Protein AF-A0A972TG08-F1 (afdb_monomer_lite)

Secondary structure (DSSP, 8-state):
-EE----TT--EEEEEEESS--S--TTPPPSB--SSSEE--TTSPTT---EEEEEEE-

Foldseek 3Di:
DDADDDDPPFQWKFKFKDLDDDDDCVPPHGPDIGRDRDDDDPVDDPPGDMDMDMDTHD

Sequence (58 aa):
MLNWSDIPEASGYHIYRSSVPYFDIGGMTPIADPTTNSFLDTGAAAGGAYFYNVTVEY

pLDDT: mean 95.6, std 1.86, range [90.62, 97.94]

Structure (mmCIF, N/CA/C/O backbone):
data_AF-A0A972TG08-F1
#
_entry.id   AF-A0A972TG08-F1
#
loop_
_atom_site.group_PDB
_atom_site.id
_atom_site.type_symbol
_atom_site.label_atom_id
_atom_site.label_alt_id
_atom_site.label_comp_id
_atom_site.label_asym_id
_atom_site.label_entity_id
_atom_site.label_seq_id
_atom_site.pdbx_PDB_ins_code
_atom_site.Cartn_x
_atom_site.Cartn_y
_atom_site.Cartn_z
_atom_site.occupancy
_atom_site.B_iso_or_equiv
_atom_site.auth_seq_id
_atom_site.auth_comp_id
_atom_site.auth_asym_id
_atom_site.auth_atom_id
_atom_site.pdbx_PDB_model_num
ATOM 1 N N . MET A 1 1 ? -4.521 1.094 -7.213 1.00 93.38 1 MET A N 1
ATOM 2 C CA . MET A 1 1 ? -5.107 1.290 -5.872 1.00 93.38 1 MET A CA 1
ATOM 3 C C . MET A 1 1 ? -5.086 -0.040 -5.152 1.00 93.38 1 MET A C 1
ATOM 5 O O . MET A 1 1 ? -5.476 -1.036 -5.750 1.00 93.38 1 MET A O 1
ATOM 9 N N . LEU A 1 2 ? -4.588 -0.047 -3.922 1.00 96.00 2 LEU A N 1
ATOM 10 C CA . LEU A 1 2 ? -4.601 -1.189 -3.017 1.00 96.00 2 LEU A CA 1
ATOM 11 C C . LEU A 1 2 ? -5.805 -1.051 -2.090 1.00 96.00 2 LEU A C 1
ATOM 13 O O . LEU A 1 2 ? -6.081 0.048 -1.613 1.00 96.00 2 LEU A O 1
ATOM 17 N N . ASN A 1 3 ? -6.501 -2.158 -1.858 1.00 97.12 3 ASN A N 1
ATOM 18 C CA . ASN A 1 3 ? -7.620 -2.244 -0.929 1.00 97.12 3 ASN A CA 1
ATOM 19 C C . ASN A 1 3 ? -7.472 -3.538 -0.136 1.00 97.12 3 ASN A C 1
ATOM 21 O O . ASN A 1 3 ? -7.170 -4.580 -0.725 1.00 97.12 3 ASN A O 1
ATOM 25 N N . TRP A 1 4 ? -7.694 -3.471 1.170 1.00 96.12 4 TRP A N 1
ATOM 26 C CA . TRP A 1 4 ? -7.659 -4.627 2.059 1.00 96.12 4 TRP A CA 1
ATOM 27 C C . TRP A 1 4 ? -8.820 -4.578 3.051 1.00 96.12 4 TRP A C 1
ATOM 29 O O . TRP A 1 4 ? -9.555 -3.592 3.145 1.00 96.12 4 TRP A O 1
ATOM 39 N N . SER A 1 5 ? -9.037 -5.689 3.750 1.00 96.00 5 SER A N 1
ATOM 40 C CA . SER A 1 5 ? -10.030 -5.753 4.817 1.00 96.00 5 SER A CA 1
ATOM 41 C C . SER A 1 5 ? -9.604 -4.856 5.968 1.00 96.00 5 SER A C 1
ATOM 43 O O . SER A 1 5 ? -8.453 -4.915 6.395 1.00 96.00 5 SER A O 1
ATOM 45 N N . ASP A 1 6 ? -10.536 -4.045 6.459 1.00 92.31 6 ASP A N 1
ATOM 46 C CA . ASP A 1 6 ? -10.296 -3.246 7.652 1.00 92.31 6 ASP A CA 1
ATOM 47 C C . ASP A 1 6 ? -10.086 -4.155 8.871 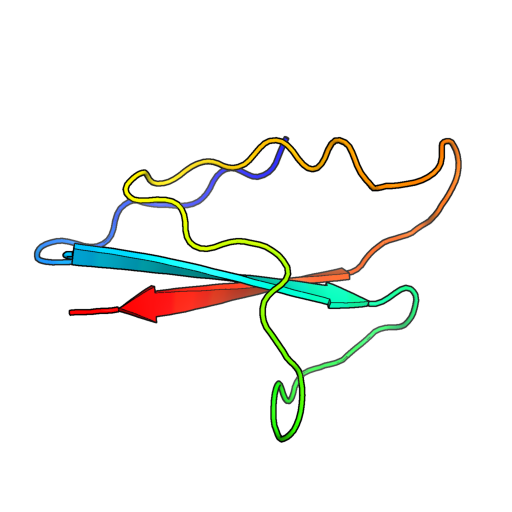1.00 92.31 6 ASP A C 1
ATOM 49 O O . ASP A 1 6 ? -10.763 -5.180 9.016 1.00 92.31 6 ASP A O 1
ATOM 53 N N . ILE A 1 7 ? -9.126 -3.792 9.716 1.00 95.50 7 ILE A N 1
ATOM 54 C CA . ILE A 1 7 ? -8.788 -4.511 10.939 1.00 95.50 7 ILE A CA 1
ATOM 55 C C . ILE A 1 7 ? -9.327 -3.692 12.114 1.00 95.50 7 ILE A C 1
ATOM 57 O O . ILE A 1 7 ? -8.917 -2.543 12.286 1.00 95.50 7 ILE A O 1
ATOM 61 N N . PRO A 1 8 ? -10.240 -4.251 12.931 1.00 93.75 8 PRO A N 1
ATOM 62 C CA . PRO A 1 8 ? -10.744 -3.561 14.109 1.00 93.75 8 PRO A CA 1
ATOM 63 C C . PRO A 1 8 ? -9.606 -3.089 15.014 1.00 93.75 8 PRO A C 1
ATOM 65 O O . PRO A 1 8 ? -8.638 -3.817 15.216 1.00 93.75 8 PRO A O 1
ATOM 68 N N . GLU A 1 9 ? -9.763 -1.888 15.569 1.00 94.19 9 GLU A N 1
ATOM 69 C CA . GLU A 1 9 ? -8.803 -1.260 16.491 1.00 94.19 9 GLU A CA 1
ATOM 70 C C . GLU A 1 9 ? -7.455 -0.869 15.862 1.00 94.19 9 GLU A C 1
ATOM 72 O O . GLU A 1 9 ? -6.594 -0.360 16.573 1.00 94.19 9 GLU A O 1
ATOM 77 N N . ALA A 1 10 ? -7.278 -1.028 14.545 1.00 96.50 10 ALA A N 1
ATOM 78 C CA . ALA A 1 10 ? -6.124 -0.476 13.846 1.00 96.50 10 ALA A CA 1
ATOM 79 C C . ALA A 1 10 ? -6.127 1.058 13.934 1.00 96.50 10 ALA A C 1
ATOM 81 O O . ALA A 1 10 ? -7.109 1.710 13.566 1.00 96.50 10 ALA A O 1
ATOM 82 N N . SER A 1 11 ? -5.018 1.643 14.380 1.00 96.62 11 SER A N 1
ATOM 83 C CA . SER A 1 11 ? -4.790 3.090 14.302 1.00 96.62 11 SER A CA 1
ATOM 84 C C . SER A 1 11 ? -4.248 3.511 12.934 1.00 96.62 11 SER A C 1
ATOM 86 O O . SER A 1 11 ? -4.418 4.664 12.525 1.00 96.62 11 SER A O 1
ATOM 88 N N . GLY A 1 12 ? -3.670 2.566 12.190 1.00 97.06 12 GLY A N 1
ATOM 89 C CA . GLY A 1 12 ? -3.178 2.778 10.839 1.00 97.06 12 GLY A CA 1
ATOM 90 C C . GLY A 1 12 ? -2.606 1.516 10.205 1.00 97.06 12 GLY A C 1
ATOM 91 O O . GLY A 1 12 ? -2.750 0.398 10.705 1.00 97.06 12 GLY A O 1
ATOM 92 N N . TYR A 1 13 ? -1.965 1.709 9.059 1.00 97.94 13 TYR A N 1
ATOM 93 C CA . TYR A 1 13 ? -1.311 0.652 8.304 1.00 97.94 13 TYR A CA 1
ATOM 94 C C . TYR A 1 13 ? 0.032 1.145 7.778 1.00 97.94 13 TYR A C 1
ATOM 96 O O . TYR A 1 13 ? 0.163 2.314 7.437 1.00 97.94 13 TYR A O 1
ATOM 104 N N . HIS A 1 14 ? 0.985 0.234 7.603 1.00 97.88 14 HIS A N 1
ATOM 105 C CA . HIS A 1 14 ? 2.233 0.489 6.887 1.00 97.88 14 HIS A CA 1
ATOM 106 C C . HIS A 1 14 ? 2.222 -0.254 5.557 1.00 97.88 14 HIS A C 1
ATOM 108 O O . HIS A 1 14 ? 1.946 -1.458 5.500 1.00 97.88 14 HIS A O 1
ATOM 114 N N . ILE A 1 15 ? 2.538 0.458 4.477 1.00 97.81 15 ILE A N 1
ATOM 115 C CA . ILE A 1 15 ? 2.576 -0.102 3.127 1.00 97.81 15 ILE A CA 1
ATOM 116 C C . ILE A 1 15 ? 4.019 -0.291 2.701 1.00 97.81 15 ILE A C 1
ATOM 118 O O . ILE A 1 15 ? 4.787 0.663 2.640 1.00 97.81 15 ILE A O 1
ATOM 122 N N . TYR A 1 16 ? 4.369 -1.508 2.314 1.00 97.88 16 TYR A N 1
ATOM 123 C CA . TYR A 1 16 ? 5.668 -1.845 1.747 1.00 97.88 16 TYR A CA 1
ATOM 124 C C . TYR A 1 16 ? 5.507 -2.178 0.270 1.00 97.88 16 TYR A C 1
ATOM 126 O O . TYR A 1 16 ? 4.488 -2.730 -0.152 1.00 97.88 16 TYR A O 1
ATOM 134 N N . ARG A 1 17 ? 6.527 -1.860 -0.531 1.00 97.31 17 ARG A N 1
ATOM 135 C CA . ARG A 1 17 ? 6.543 -2.143 -1.968 1.00 97.31 17 ARG A CA 1
ATOM 136 C C . ARG A 1 17 ? 7.905 -2.640 -2.422 1.00 97.31 17 ARG A C 1
ATOM 138 O O . ARG A 1 17 ? 8.928 -2.087 -2.032 1.00 97.31 17 ARG A O 1
ATOM 145 N N . SER A 1 18 ? 7.902 -3.612 -3.328 1.00 96.06 18 SER A N 1
ATOM 146 C CA . SER A 1 18 ? 9.092 -4.079 -4.045 1.00 96.06 18 SER A CA 1
ATOM 147 C C . SER A 1 18 ? 8.772 -4.355 -5.515 1.00 96.06 18 SER A C 1
ATOM 149 O O . SER A 1 18 ? 7.628 -4.650 -5.859 1.00 96.06 18 SER A O 1
ATOM 151 N N . SER A 1 19 ? 9.778 -4.273 -6.389 1.00 95.50 19 SER A N 1
ATOM 152 C CA . SER A 1 19 ? 9.695 -4.702 -7.796 1.00 95.50 19 SER A CA 1
ATOM 153 C C . SER A 1 19 ? 9.976 -6.199 -7.991 1.00 95.50 19 SER A C 1
ATOM 155 O O . SER A 1 19 ? 9.867 -6.709 -9.105 1.00 95.50 19 SER A O 1
ATOM 157 N N . VAL A 1 20 ? 10.325 -6.914 -6.919 1.00 94.94 20 VAL A N 1
ATOM 158 C CA . VAL A 1 20 ? 10.534 -8.369 -6.900 1.00 94.94 20 VAL A CA 1
ATOM 159 C C . VAL A 1 20 ? 9.717 -9.008 -5.772 1.00 94.94 20 VAL A C 1
ATOM 161 O O . VAL A 1 20 ? 9.448 -8.326 -4.780 1.00 94.94 20 VAL A O 1
ATOM 164 N N . PRO A 1 21 ? 9.314 -10.289 -5.886 1.00 95.31 21 PRO A N 1
ATOM 165 C CA . PRO A 1 21 ? 8.607 -10.982 -4.813 1.00 95.31 21 PRO A CA 1
ATOM 166 C C . PRO A 1 21 ? 9.412 -10.987 -3.511 1.00 95.31 21 PRO A C 1
ATOM 168 O O . PRO A 1 21 ? 10.621 -11.210 -3.521 1.00 95.31 21 PRO A O 1
ATOM 171 N N . TYR A 1 22 ? 8.727 -10.777 -2.391 1.00 94.88 22 TYR A N 1
ATOM 172 C CA . TYR A 1 22 ? 9.299 -10.808 -1.049 1.00 94.88 22 TYR A CA 1
ATOM 173 C C . TYR A 1 22 ? 8.230 -11.241 -0.047 1.00 94.88 22 TYR A C 1
ATOM 175 O O . TYR A 1 22 ? 7.038 -11.015 -0.259 1.00 94.88 22 TYR A O 1
ATOM 183 N N . PHE A 1 23 ? 8.675 -11.867 1.038 1.00 92.25 23 PHE A N 1
ATOM 184 C CA . PHE A 1 23 ? 7.808 -12.322 2.129 1.00 92.25 23 PHE A CA 1
ATOM 185 C C . PHE A 1 23 ? 8.194 -11.708 3.474 1.00 92.25 23 PHE A C 1
ATOM 187 O O . PHE A 1 23 ? 7.362 -11.647 4.370 1.00 92.25 23 PHE A O 1
ATOM 194 N N . ASP A 1 24 ? 9.438 -11.247 3.603 1.00 94.31 24 ASP A N 1
ATOM 195 C CA . ASP A 1 24 ? 9.955 -10.593 4.798 1.00 9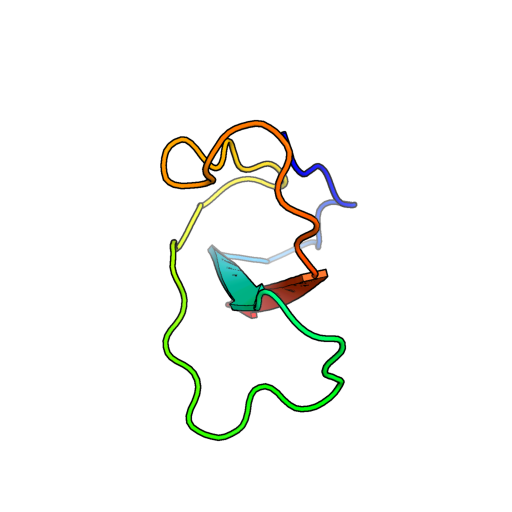4.31 24 ASP A CA 1
ATOM 196 C C . ASP A 1 24 ? 10.113 -9.091 4.536 1.00 94.31 24 ASP A C 1
ATOM 198 O O . ASP A 1 24 ? 10.655 -8.693 3.503 1.00 94.31 24 ASP A O 1
ATOM 202 N N . ILE A 1 25 ? 9.620 -8.276 5.467 1.00 94.75 25 ILE A N 1
ATOM 203 C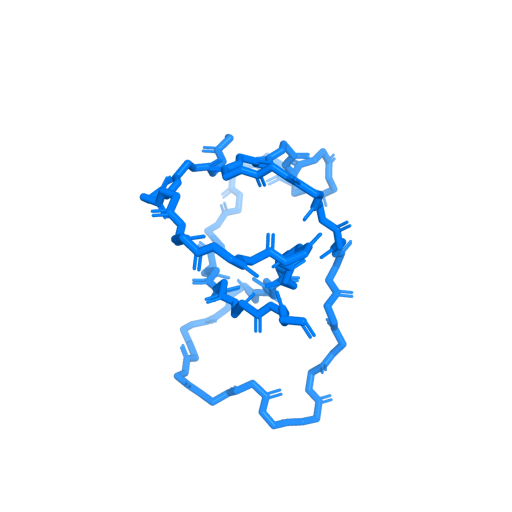 CA . ILE A 1 25 ? 9.754 -6.812 5.468 1.00 94.75 25 ILE A CA 1
ATOM 204 C C . ILE A 1 25 ? 10.956 -6.336 6.298 1.00 94.75 25 ILE A C 1
ATOM 206 O O . ILE A 1 25 ? 11.170 -5.133 6.439 1.00 94.75 25 ILE A O 1
ATOM 210 N N . GLY A 1 26 ? 11.745 -7.254 6.862 1.00 94.81 26 GLY A N 1
ATOM 211 C CA . GLY A 1 26 ? 12.927 -6.956 7.660 1.00 94.81 26 GLY A CA 1
ATOM 212 C C . GLY A 1 26 ? 13.884 -5.990 6.958 1.00 94.81 26 GLY A C 1
ATOM 213 O O . GLY A 1 26 ? 14.425 -6.280 5.893 1.00 94.81 26 GLY A O 1
ATOM 214 N N . GLY A 1 27 ? 14.091 -4.818 7.564 1.00 93.31 27 GLY A N 1
ATOM 215 C CA . GLY A 1 27 ? 14.963 -3.766 7.031 1.00 93.31 27 GLY A CA 1
ATOM 216 C C . GLY A 1 27 ? 14.361 -2.934 5.893 1.00 93.31 27 GLY A C 1
ATOM 217 O O . GLY A 1 27 ? 15.029 -2.026 5.400 1.00 93.31 27 GLY A O 1
ATOM 218 N N . MET A 1 28 ? 13.118 -3.198 5.482 1.00 96.44 28 MET A N 1
ATOM 219 C CA . MET A 1 28 ? 12.397 -2.340 4.545 1.00 96.44 28 MET A CA 1
ATOM 220 C C . MET A 1 28 ? 11.825 -1.115 5.261 1.00 96.44 28 MET A C 1
ATOM 222 O O . MET A 1 28 ? 11.423 -1.170 6.422 1.00 96.44 28 MET A O 1
ATOM 226 N N . THR A 1 29 ? 11.742 -0.003 4.537 1.00 96.75 29 THR A N 1
ATOM 227 C CA . THR A 1 29 ? 11.029 1.199 4.979 1.00 96.75 29 THR A CA 1
ATOM 228 C C . THR A 1 29 ? 9.664 1.234 4.298 1.00 96.75 29 THR A C 1
ATOM 230 O O . THR A 1 29 ? 9.601 0.973 3.089 1.00 96.75 29 THR A O 1
ATOM 233 N N . PRO A 1 30 ? 8.575 1.528 5.029 1.00 97.31 30 PRO A N 1
ATOM 234 C CA . PRO A 1 30 ? 7.279 1.706 4.400 1.00 97.31 30 PRO A CA 1
ATOM 235 C C . PRO A 1 30 ? 7.317 2.880 3.420 1.00 97.31 30 PRO A C 1
ATOM 237 O O . PRO A 1 30 ? 8.032 3.865 3.605 1.00 97.31 30 PRO A O 1
ATOM 240 N N . ILE A 1 31 ? 6.553 2.753 2.343 1.00 97.62 31 ILE A N 1
ATOM 241 C CA . ILE A 1 31 ? 6.373 3.807 1.344 1.00 97.62 31 ILE A CA 1
ATOM 242 C C . ILE A 1 31 ? 5.235 4.763 1.716 1.00 97.62 31 ILE A C 1
ATOM 244 O O . ILE A 1 31 ? 5.135 5.832 1.117 1.00 97.62 31 ILE A O 1
ATOM 248 N N . ALA A 1 32 ? 4.365 4.364 2.649 1.00 97.94 32 ALA A N 1
ATOM 249 C CA . ALA A 1 32 ? 3.248 5.159 3.140 1.00 97.94 32 ALA A CA 1
ATOM 250 C C . ALA A 1 32 ? 2.647 4.574 4.424 1.00 97.94 32 ALA A C 1
ATOM 252 O O . ALA A 1 32 ? 2.688 3.357 4.623 1.00 97.94 32 ALA A O 1
ATOM 253 N N . ASP A 1 33 ? 1.990 5.452 5.188 1.00 97.69 33 ASP A N 1
ATOM 254 C CA . ASP A 1 33 ? 1.345 5.146 6.468 1.00 97.69 33 ASP A CA 1
ATOM 255 C C . ASP A 1 33 ? -0.130 5.618 6.481 1.00 97.69 33 ASP A C 1
ATOM 257 O O . ASP A 1 33 ? -0.468 6.632 7.099 1.00 97.69 33 ASP A O 1
ATOM 261 N N . PRO A 1 34 ? -1.032 4.997 5.693 1.00 97.38 34 PRO A N 1
ATOM 262 C CA . PRO A 1 34 ? -2.432 5.404 5.645 1.00 97.38 34 PRO A CA 1
ATOM 263 C C . PRO A 1 34 ? -3.192 5.033 6.926 1.00 97.38 34 PRO A C 1
ATOM 265 O O . PRO A 1 34 ? -3.026 3.956 7.489 1.00 97.38 34 PRO A O 1
ATOM 268 N N . THR A 1 35 ? -4.145 5.883 7.307 1.00 96.62 35 THR A N 1
ATOM 269 C CA . THR A 1 35 ? -5.093 5.645 8.414 1.00 96.62 35 THR A CA 1
ATOM 270 C C . THR A 1 35 ? -6.385 4.950 7.965 1.00 96.62 35 THR A C 1
ATOM 272 O O . THR A 1 35 ? -7.348 4.857 8.719 1.00 96.62 35 THR A O 1
ATOM 275 N N . THR A 1 36 ? -6.445 4.494 6.710 1.00 95.69 36 THR A N 1
ATOM 276 C CA . THR A 1 36 ? -7.617 3.824 6.122 1.00 95.69 36 THR A CA 1
ATOM 277 C C . THR A 1 36 ? -7.194 2.534 5.434 1.00 95.69 36 THR A C 1
ATOM 279 O O . THR A 1 36 ? -6.028 2.374 5.079 1.00 95.69 36 THR A O 1
ATOM 282 N N . ASN A 1 37 ? -8.147 1.6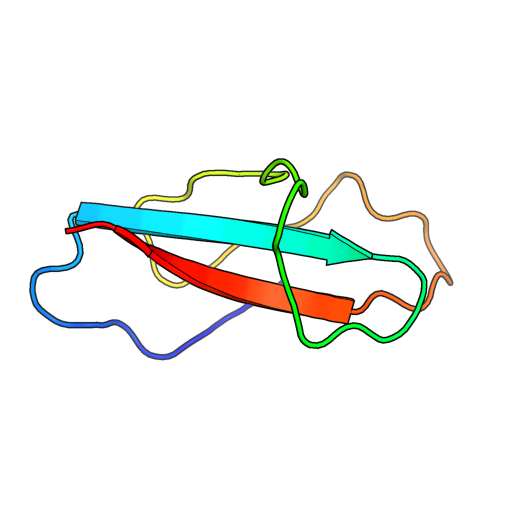43 5.169 1.00 96.25 37 ASN A N 1
ATOM 283 C CA . ASN A 1 37 ? -7.921 0.337 4.545 1.00 96.25 37 ASN A CA 1
ATOM 284 C C . ASN A 1 37 ? -7.686 0.381 3.015 1.00 96.25 37 ASN A C 1
ATOM 286 O O . ASN A 1 37 ? -7.959 -0.585 2.291 1.00 96.25 37 ASN A O 1
ATOM 290 N N . SER A 1 38 ? -7.217 1.520 2.503 1.00 97.12 38 SER A N 1
ATOM 291 C CA . SER A 1 38 ? -6.911 1.703 1.089 1.00 97.12 38 SER A CA 1
ATOM 292 C C . SER A 1 38 ? -5.727 2.640 0.876 1.00 97.12 38 SER A C 1
ATOM 294 O O . SER A 1 38 ? -5.472 3.549 1.667 1.00 97.12 38 SER A O 1
ATOM 296 N N . PHE A 1 39 ? -5.002 2.428 -0.222 1.00 97.50 39 PHE A N 1
ATOM 297 C CA . PHE A 1 39 ? -3.863 3.261 -0.594 1.00 97.50 39 PHE A CA 1
ATOM 298 C C . PHE A 1 39 ? -3.731 3.413 -2.111 1.00 97.50 39 PHE A C 1
ATOM 300 O O . PHE A 1 39 ? -3.792 2.441 -2.876 1.00 97.50 39 PHE A O 1
ATOM 307 N N . LEU A 1 40 ? -3.525 4.650 -2.565 1.00 96.88 40 LEU A N 1
ATOM 308 C CA . LEU A 1 40 ? -3.194 4.954 -3.952 1.00 96.88 40 LEU A CA 1
ATOM 309 C C . LEU A 1 40 ? -1.685 5.167 -4.088 1.00 96.88 40 LEU A C 1
ATOM 311 O O . LEU A 1 40 ? -1.172 6.230 -3.754 1.00 96.88 40 LEU A O 1
ATOM 315 N N . ASP A 1 41 ? -0.993 4.176 -4.645 1.00 96.12 41 ASP A N 1
ATOM 316 C CA . ASP A 1 41 ? 0.424 4.306 -4.982 1.00 96.12 41 ASP A CA 1
ATOM 317 C C . ASP A 1 41 ? 0.613 5.135 -6.263 1.00 96.12 41 ASP A C 1
ATOM 319 O O . ASP A 1 41 ? 0.536 4.620 -7.380 1.00 96.12 41 ASP A O 1
ATOM 323 N N . THR A 1 42 ? 0.842 6.437 -6.098 1.00 94.75 42 THR A N 1
ATOM 324 C CA . THR A 1 42 ? 1.151 7.374 -7.192 1.00 94.75 42 THR A CA 1
ATOM 325 C C . THR A 1 42 ? 2.627 7.367 -7.593 1.00 94.75 42 THR A C 1
ATOM 327 O O . THR A 1 42 ? 2.983 7.951 -8.615 1.00 94.75 42 THR A O 1
ATOM 330 N N . GLY A 1 43 ? 3.490 6.703 -6.817 1.00 92.69 43 GLY A N 1
ATOM 331 C CA . GLY A 1 43 ? 4.924 6.601 -7.077 1.00 92.69 43 GLY A CA 1
ATOM 332 C C . GLY A 1 43 ? 5.314 5.355 -7.873 1.00 92.69 43 GLY A C 1
ATOM 333 O O . GLY A 1 43 ? 6.506 5.093 -8.044 1.00 92.69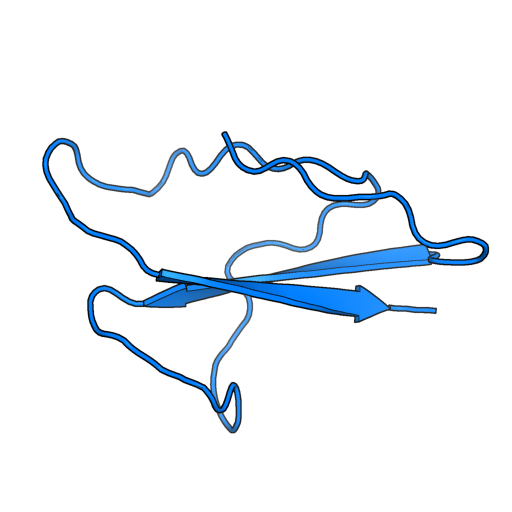 43 GLY A O 1
ATOM 334 N N . ALA A 1 44 ? 4.353 4.519 -8.275 1.00 93.12 44 ALA A N 1
ATOM 335 C CA . ALA A 1 44 ? 4.584 3.344 -9.113 1.00 93.12 44 ALA A CA 1
ATOM 336 C C . ALA A 1 44 ? 4.687 3.752 -10.588 1.00 93.12 44 ALA A C 1
ATOM 338 O O . ALA A 1 44 ? 3.805 4.423 -11.125 1.00 93.12 44 ALA A O 1
ATOM 339 N N . ALA A 1 45 ? 5.755 3.324 -11.262 1.00 93.69 45 ALA A N 1
ATOM 340 C CA . ALA A 1 45 ? 5.921 3.572 -12.688 1.00 93.69 45 ALA A CA 1
ATOM 341 C C . ALA A 1 45 ? 4.936 2.720 -13.503 1.00 93.69 45 ALA A C 1
ATOM 343 O O . ALA A 1 45 ? 4.678 1.553 -13.192 1.00 93.69 45 ALA A O 1
ATOM 344 N N . ALA A 1 46 ? 4.407 3.297 -14.583 1.00 90.81 46 ALA A N 1
ATOM 345 C CA . ALA A 1 46 ? 3.501 2.589 -15.478 1.00 90.81 46 ALA A CA 1
ATOM 346 C C . ALA A 1 46 ? 4.187 1.362 -16.106 1.00 90.81 46 ALA A C 1
ATOM 348 O O . ALA A 1 46 ? 5.342 1.426 -16.524 1.00 90.81 46 ALA A O 1
ATOM 349 N N . GLY A 1 47 ? 3.462 0.243 -16.176 1.00 90.62 47 GLY A N 1
ATOM 350 C CA . GLY A 1 47 ? 3.959 -1.015 -16.746 1.00 90.62 47 GLY A CA 1
ATOM 351 C C . GLY A 1 47 ? 4.881 -1.833 -15.832 1.00 90.62 47 GLY A C 1
ATOM 352 O O . GLY A 1 47 ? 5.309 -2.911 -16.236 1.00 90.62 47 GLY A O 1
ATOM 353 N N . GLY A 1 48 ? 5.175 -1.366 -14.612 1.00 92.31 48 GLY A N 1
ATOM 354 C CA . GLY A 1 48 ? 5.933 -2.132 -13.621 1.00 92.31 48 GLY A CA 1
ATOM 355 C C . GLY A 1 48 ? 5.078 -3.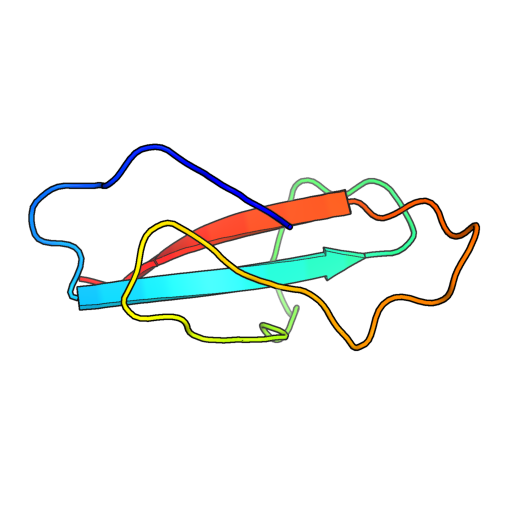177 -12.897 1.00 92.31 48 GLY A C 1
ATOM 356 O O . GLY A 1 48 ? 3.934 -2.910 -12.526 1.00 92.31 48 GLY A O 1
ATOM 357 N N . ALA A 1 49 ? 5.648 -4.360 -12.659 1.00 94.69 49 ALA A N 1
ATOM 358 C CA . ALA A 1 49 ? 5.107 -5.311 -11.694 1.00 94.69 49 ALA A CA 1
ATOM 359 C C . ALA A 1 49 ? 5.605 -4.939 -10.292 1.00 94.69 49 ALA A C 1
ATOM 361 O O . ALA A 1 49 ? 6.800 -4.715 -10.092 1.00 94.69 49 ALA A O 1
ATOM 362 N N . TYR A 1 50 ? 4.687 -4.882 -9.330 1.00 96.19 50 TYR A N 1
ATOM 363 C CA . TYR A 1 50 ? 4.987 -4.519 -7.950 1.00 96.19 50 TYR A CA 1
ATOM 364 C C . TYR A 1 50 ? 4.312 -5.485 -6.985 1.00 96.19 50 TYR A C 1
ATOM 366 O O . TYR A 1 50 ? 3.180 -5.916 -7.206 1.00 96.19 50 TYR A O 1
ATOM 374 N N . PHE A 1 51 ? 5.013 -5.784 -5.901 1.00 96.81 51 PHE A N 1
ATOM 375 C CA . PHE A 1 51 ? 4.559 -6.624 -4.804 1.00 96.81 51 PHE A CA 1
ATOM 376 C C . PHE A 1 51 ? 4.375 -5.750 -3.572 1.00 96.81 51 PHE A C 1
ATOM 378 O O . PHE A 1 51 ? 5.209 -4.881 -3.299 1.00 96.81 51 PHE A O 1
ATOM 385 N N . TYR A 1 52 ? 3.301 -5.989 -2.827 1.00 97.06 52 TYR A N 1
ATOM 386 C CA . TYR A 1 52 ? 2.938 -5.179 -1.674 1.00 97.06 52 TYR A CA 1
ATOM 387 C C . TYR A 1 52 ? 2.718 -6.058 -0.454 1.00 97.06 52 TYR A C 1
ATOM 389 O O . TYR A 1 52 ? 2.098 -7.114 -0.557 1.00 97.06 52 TYR A O 1
ATOM 397 N N . ASN A 1 53 ? 3.201 -5.579 0.687 1.00 96.81 53 ASN A N 1
ATOM 398 C CA . ASN A 1 53 ? 2.842 -6.076 2.003 1.00 96.81 53 ASN A CA 1
ATOM 399 C C . ASN A 1 53 ? 2.210 -4.928 2.781 1.00 96.81 53 ASN A C 1
ATOM 401 O O . ASN A 1 53 ? 2.651 -3.782 2.679 1.00 96.81 53 ASN A O 1
ATOM 405 N N . VAL A 1 54 ? 1.167 -5.251 3.535 1.00 97.00 54 VAL A N 1
ATOM 406 C CA . VAL A 1 54 ? 0.452 -4.311 4.393 1.00 97.00 54 VAL A CA 1
ATOM 407 C C . VAL A 1 54 ? 0.519 -4.867 5.801 1.00 97.00 54 VAL A C 1
ATOM 409 O O . VAL A 1 54 ? 0.087 -5.997 6.032 1.00 97.00 54 VAL A O 1
ATOM 412 N N . THR A 1 55 ? 1.067 -4.093 6.729 1.00 96.25 55 THR A N 1
ATOM 413 C CA . THR A 1 55 ? 1.041 -4.434 8.153 1.00 96.25 55 THR A CA 1
ATOM 414 C C . THR A 1 55 ? 0.165 -3.452 8.899 1.00 96.25 55 THR A C 1
ATOM 416 O O . THR A 1 55 ? 0.042 -2.297 8.502 1.00 96.25 55 THR A O 1
ATOM 419 N N . VAL A 1 56 ? -0.447 -3.923 9.975 1.00 97.06 56 VAL A N 1
ATOM 420 C CA . VAL A 1 56 ? -1.296 -3.108 10.839 1.00 97.06 56 VAL A CA 1
ATOM 421 C C . VAL A 1 56 ? -0.468 -2.431 11.925 1.00 97.06 56 VAL A C 1
ATOM 423 O O . VAL A 1 56 ? 0.474 -3.031 12.446 1.00 97.06 56 VAL A O 1
ATOM 426 N N . GLU A 1 57 ? -0.845 -1.204 12.256 1.00 95.12 57 GLU A N 1
ATOM 427 C CA . GLU A 1 57 ? -0.410 -0.479 13.446 1.00 95.12 57 GLU A CA 1
ATOM 428 C C . GLU A 1 57 ? -1.611 -0.349 14.397 1.00 95.12 57 GLU A C 1
ATOM 430 O O . GLU A 1 57 ? -2.735 -0.095 13.949 1.00 95.12 57 GLU A O 1
ATOM 435 N N . TYR A 1 58 ? -1.380 -0.578 15.693 1.00 92.81 58 TYR A N 1
ATOM 436 C CA . TYR A 1 58 ? -2.378 -0.454 16.762 1.00 92.81 58 TYR A CA 1
ATOM 437 C C . TYR A 1 58 ? -2.048 0.751 17.633 1.00 92.81 58 TYR A C 1
ATOM 439 O O . TYR A 1 58 ? -0.902 0.820 18.127 1.00 92.81 58 TYR A O 1
#

Radius of gyration: 11.53 Å; chains: 1; bounding box: 26×20×34 Å